Protein AF-A0A2E3N459-F1 (afdb_monomer)

Foldseek 3Di:
DDADPLLCQLLVVQCPDPQQVQAAEEDEPDQADDDDDDPVRYDHDHLVVLLDADPRYAYEWEQEPVGITPHVVVRPCSLVAWHKHKYFYAYPVPRHTQWMWIWIQHNVVRDIDTDDIRGSD

Structure (mmCIF, N/CA/C/O backbone):
data_AF-A0A2E3N459-F1
#
_entry.id   AF-A0A2E3N459-F1
#
loop_
_atom_site.group_PDB
_atom_site.id
_atom_site.type_symbol
_atom_site.label_atom_id
_atom_site.label_alt_id
_atom_site.label_comp_id
_atom_site.label_asym_id
_atom_site.label_entity_id
_atom_site.label_seq_id
_atom_site.pdbx_PDB_ins_code
_atom_site.Cartn_x
_atom_site.Cartn_y
_atom_site.Cartn_z
_atom_site.occupancy
_atom_site.B_iso_or_equiv
_atom_site.auth_seq_id
_atom_site.auth_comp_id
_atom_site.auth_asym_id
_atom_site.auth_atom_id
_atom_site.pdbx_PDB_model_num
ATOM 1 N N . MET A 1 1 ? 11.215 -1.880 -18.147 1.00 54.31 1 MET A N 1
ATOM 2 C CA . MET A 1 1 ? 11.763 -0.588 -17.683 1.00 54.31 1 MET A CA 1
ATOM 3 C C . MET A 1 1 ? 12.548 -0.842 -16.411 1.00 54.31 1 MET A C 1
ATOM 5 O O . MET A 1 1 ? 12.021 -1.542 -15.557 1.00 54.31 1 MET A O 1
ATOM 9 N N . GLN A 1 2 ? 13.790 -0.363 -16.320 1.00 54.84 2 GLN A N 1
ATOM 10 C CA . GLN A 1 2 ? 14.590 -0.470 -15.094 1.00 54.84 2 GLN A CA 1
ATOM 11 C C . GLN A 1 2 ? 14.105 0.548 -14.056 1.00 54.84 2 GLN A C 1
ATOM 13 O O . GLN A 1 2 ? 13.801 1.692 -14.406 1.00 54.84 2 GLN A O 1
ATOM 18 N N . ASP A 1 3 ? 14.018 0.120 -12.798 1.00 60.28 3 ASP A N 1
ATOM 19 C CA . ASP A 1 3 ? 13.659 0.984 -11.677 1.00 60.28 3 ASP A CA 1
ATOM 20 C C . ASP A 1 3 ? 14.802 1.941 -11.338 1.00 60.28 3 ASP A C 1
ATOM 22 O O . ASP A 1 3 ? 15.975 1.572 -11.352 1.00 60.28 3 ASP A O 1
ATOM 26 N N . LYS A 1 4 ? 14.454 3.198 -11.050 1.00 68.50 4 LYS A N 1
ATOM 27 C CA . LYS A 1 4 ? 15.429 4.266 -10.819 1.00 68.50 4 LYS A CA 1
ATOM 28 C C . LYS A 1 4 ? 15.643 4.474 -9.312 1.00 68.50 4 LYS A C 1
ATOM 30 O O . LYS A 1 4 ? 14.666 4.389 -8.567 1.00 68.50 4 LYS A O 1
ATOM 35 N N . PRO A 1 5 ? 16.861 4.792 -8.831 1.00 64.50 5 PRO A N 1
ATOM 36 C CA . PRO A 1 5 ? 17.154 4.900 -7.393 1.00 64.50 5 PRO A CA 1
ATOM 37 C C . PRO A 1 5 ? 16.246 5.875 -6.624 1.00 64.50 5 PRO A C 1
ATOM 39 O O . PRO A 1 5 ? 15.889 5.622 -5.475 1.00 64.50 5 PRO A O 1
ATOM 42 N N . TRP A 1 6 ? 15.811 6.960 -7.271 1.00 66.81 6 TRP A N 1
ATOM 43 C CA . TRP A 1 6 ? 14.921 7.961 -6.676 1.00 66.81 6 TRP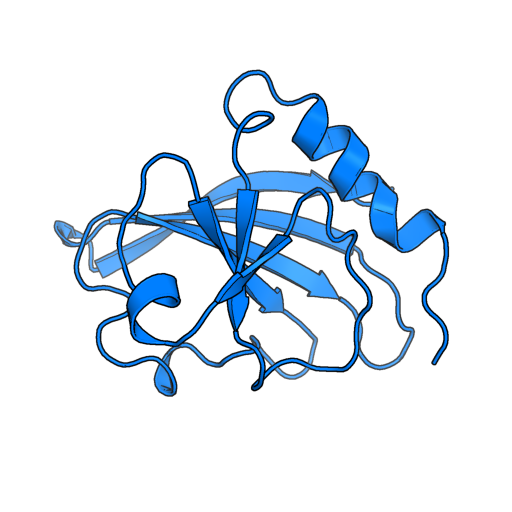 A CA 1
ATOM 44 C C . TRP A 1 6 ? 13.467 7.500 -6.528 1.00 66.81 6 TRP A C 1
ATOM 46 O O . TRP A 1 6 ? 12.698 8.173 -5.858 1.00 66.81 6 TRP A O 1
ATOM 56 N N . ASN A 1 7 ? 13.068 6.341 -7.068 1.00 76.38 7 ASN A N 1
ATOM 57 C CA . ASN A 1 7 ? 11.734 5.758 -6.847 1.00 76.38 7 ASN A CA 1
ATOM 58 C C . ASN A 1 7 ? 11.522 5.231 -5.412 1.00 76.38 7 ASN A C 1
ATOM 60 O O . ASN A 1 7 ? 10.473 4.656 -5.114 1.00 76.38 7 ASN A O 1
ATOM 64 N N . LYS A 1 8 ? 12.535 5.360 -4.545 1.00 81.06 8 LYS A N 1
ATOM 65 C CA . LYS A 1 8 ? 12.589 4.769 -3.203 1.00 81.06 8 LYS A CA 1
ATOM 66 C C . LYS A 1 8 ? 12.713 5.822 -2.084 1.00 81.06 8 LYS A C 1
ATOM 68 O O . LYS A 1 8 ? 12.892 5.452 -0.926 1.00 81.06 8 LYS A O 1
ATOM 73 N N . HIS A 1 9 ? 12.600 7.125 -2.368 1.00 87.56 9 HIS A N 1
ATOM 74 C CA . HIS A 1 9 ? 12.647 8.176 -1.333 1.00 87.56 9 HIS A CA 1
ATOM 75 C C . HIS A 1 9 ? 11.513 8.055 -0.310 1.00 87.56 9 HIS A C 1
ATOM 77 O O . HIS A 1 9 ? 11.740 8.268 0.885 1.00 87.56 9 HIS A O 1
ATOM 83 N N . TRP A 1 10 ? 10.335 7.604 -0.745 1.00 91.50 10 TRP A N 1
ATOM 84 C CA . TRP A 1 10 ? 9.213 7.315 0.151 1.00 91.50 10 TRP A CA 1
ATOM 85 C C . TRP A 1 10 ? 9.578 6.297 1.248 1.00 91.50 10 TRP A C 1
ATOM 87 O O . TRP A 1 10 ? 9.096 6.425 2.370 1.00 91.50 10 TRP A O 1
ATOM 97 N N . ILE A 1 11 ? 10.477 5.337 0.973 1.00 90.50 11 ILE A N 1
ATOM 98 C CA . ILE A 1 11 ? 10.932 4.334 1.955 1.00 90.50 11 ILE A CA 1
ATOM 99 C C . ILE A 1 11 ? 11.675 5.014 3.100 1.00 90.50 11 ILE A C 1
ATOM 101 O O . ILE A 1 11 ? 11.436 4.709 4.266 1.00 90.50 11 ILE A O 1
ATOM 105 N N . LYS A 1 12 ? 12.564 5.963 2.782 1.00 89.38 12 LYS A N 1
ATOM 106 C CA . LYS A 1 12 ? 13.315 6.716 3.797 1.00 89.38 12 LYS A CA 1
ATOM 107 C C . LYS A 1 12 ? 12.373 7.522 4.686 1.00 89.38 12 LYS A C 1
ATOM 109 O O . LYS A 1 12 ? 12.592 7.578 5.891 1.00 89.38 12 LYS A O 1
ATOM 114 N N . ARG A 1 13 ? 11.336 8.134 4.105 1.00 91.81 13 ARG A N 1
ATOM 115 C CA . ARG A 1 13 ? 10.326 8.885 4.866 1.00 91.81 13 ARG A CA 1
ATOM 116 C C . ARG A 1 13 ? 9.485 7.952 5.743 1.00 91.81 13 ARG A C 1
ATOM 118 O O . ARG A 1 13 ? 9.337 8.225 6.926 1.00 91.81 13 ARG A O 1
ATOM 125 N N . PHE A 1 14 ? 9.045 6.814 5.206 1.00 92.75 14 PHE A N 1
ATOM 126 C CA . PHE A 1 14 ? 8.327 5.783 5.960 1.00 92.75 14 PHE A CA 1
ATOM 127 C C . PHE A 1 14 ? 9.147 5.241 7.143 1.00 92.75 14 PHE A C 1
ATOM 129 O O . PHE A 1 14 ? 8.659 5.213 8.267 1.00 92.75 14 PHE A O 1
ATOM 136 N N . LYS A 1 15 ? 10.423 4.891 6.930 1.00 91.25 15 LYS A N 1
ATOM 137 C CA . LYS A 1 15 ? 11.325 4.404 7.992 1.00 91.25 15 LYS A CA 1
ATOM 138 C C . LYS A 1 15 ? 11.630 5.464 9.067 1.00 91.25 15 LYS A C 1
ATOM 140 O O . LYS A 1 15 ? 12.063 5.100 10.153 1.00 91.25 15 LYS A O 1
ATOM 145 N N . LYS A 1 16 ? 11.415 6.756 8.794 1.00 91.62 16 LYS A N 1
ATOM 146 C CA . LYS A 1 16 ? 11.566 7.848 9.777 1.00 91.62 16 LYS A CA 1
ATOM 147 C C . LYS A 1 16 ? 10.278 8.160 10.547 1.00 91.62 16 LYS A C 1
ATOM 149 O O . LYS A 1 16 ? 10.316 8.956 11.480 1.00 91.62 16 LYS A O 1
ATOM 154 N N . ASP A 1 17 ? 9.152 7.562 10.168 1.00 90.50 17 ASP A N 1
ATOM 155 C CA . ASP A 1 17 ? 7.867 7.792 10.820 1.00 90.50 17 ASP A CA 1
ATOM 156 C C . ASP A 1 17 ? 7.836 7.160 12.217 1.00 90.50 17 ASP A C 1
ATOM 158 O O . ASP A 1 17 ? 7.979 5.946 12.360 1.00 90.50 17 ASP A O 1
ATOM 162 N N . GLY A 1 18 ? 7.610 7.954 13.264 1.00 87.25 18 GLY A N 1
ATOM 163 C CA . GLY A 1 18 ? 7.600 7.443 14.642 1.00 87.25 18 GLY A CA 1
ATOM 164 C C . GLY A 1 18 ? 6.519 6.386 14.907 1.00 87.25 18 GLY A C 1
ATOM 165 O O . GLY A 1 18 ? 6.666 5.563 15.806 1.00 87.25 18 GLY A O 1
ATOM 166 N N . THR A 1 19 ? 5.448 6.367 14.109 1.00 89.56 19 THR A N 1
ATOM 167 C CA . THR A 1 19 ? 4.294 5.483 14.316 1.00 89.56 19 THR A CA 1
ATOM 168 C C . THR A 1 19 ? 4.350 4.212 13.469 1.00 89.56 19 THR A C 1
ATOM 170 O O . THR A 1 19 ? 3.913 3.159 13.927 1.00 89.56 19 THR A O 1
ATOM 173 N N . ASN A 1 20 ? 4.873 4.272 12.245 1.00 90.75 20 ASN A N 1
ATOM 174 C CA . ASN A 1 20 ? 4.791 3.190 11.260 1.00 90.75 20 ASN A CA 1
ATOM 175 C C . ASN A 1 20 ? 6.149 2.623 10.837 1.00 90.75 20 ASN A C 1
ATOM 177 O O . ASN A 1 20 ? 6.167 1.576 10.198 1.00 90.75 20 ASN A O 1
ATOM 181 N N . SER A 1 21 ? 7.268 3.248 11.213 1.00 90.75 21 SER A N 1
ATOM 182 C CA . SER A 1 21 ? 8.628 2.833 10.813 1.00 90.75 21 SER A CA 1
ATOM 183 C C . SER A 1 21 ? 8.970 1.373 11.103 1.00 90.75 21 SER A C 1
ATOM 185 O O . SER A 1 21 ? 9.752 0.766 10.376 1.00 90.75 21 SER A O 1
ATOM 187 N N . HIS A 1 22 ? 8.385 0.808 12.156 1.00 91.75 22 HIS A N 1
ATOM 188 C CA . HIS A 1 22 ? 8.608 -0.570 12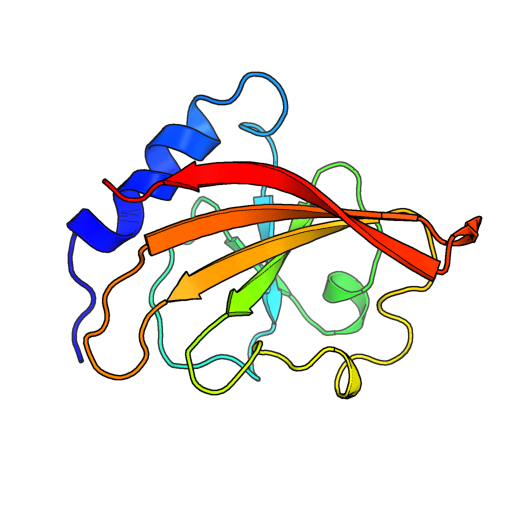.585 1.00 91.75 22 HIS A CA 1
ATOM 189 C C . HIS A 1 22 ? 7.750 -1.597 11.822 1.00 91.75 22 HIS A C 1
ATOM 191 O O . HIS A 1 22 ? 7.920 -2.801 12.009 1.00 91.75 22 HIS A O 1
ATOM 197 N N . LYS A 1 23 ? 6.813 -1.144 10.980 1.00 95.06 23 LYS A N 1
ATOM 198 C CA . LYS A 1 23 ? 5.892 -2.011 10.242 1.00 95.06 23 LYS A CA 1
ATOM 199 C C . LYS A 1 23 ? 6.491 -2.451 8.910 1.00 95.06 23 LYS A C 1
ATOM 201 O O . LYS A 1 23 ? 7.240 -1.716 8.272 1.00 95.06 23 LYS A O 1
ATOM 206 N N . ARG A 1 24 ? 6.098 -3.641 8.459 1.00 96.50 24 ARG A N 1
ATOM 207 C CA . ARG A 1 24 ? 6.461 -4.192 7.142 1.00 96.50 24 ARG A CA 1
ATOM 208 C C . ARG A 1 24 ? 5.252 -4.215 6.213 1.00 96.50 24 ARG A C 1
ATOM 210 O O . ARG A 1 24 ? 4.106 -4.120 6.657 1.00 96.50 24 ARG A O 1
ATOM 217 N N . PHE A 1 25 ? 5.493 -4.353 4.919 1.00 97.38 25 PHE A N 1
ATOM 218 C CA . PHE A 1 25 ? 4.447 -4.456 3.911 1.00 97.38 25 PHE A CA 1
ATOM 219 C C . PHE A 1 25 ? 4.243 -5.898 3.467 1.00 97.38 25 PHE A C 1
ATOM 221 O O . PHE A 1 25 ? 5.206 -6.625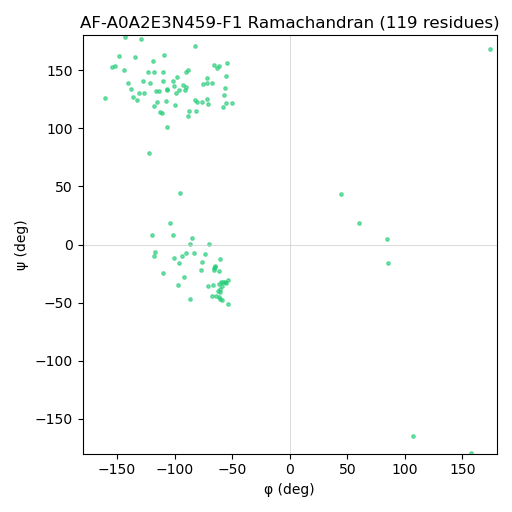 3.267 1.00 97.38 25 PHE A O 1
ATOM 228 N N . LYS A 1 26 ? 2.993 -6.295 3.245 1.00 97.44 26 LYS A N 1
ATOM 229 C CA . LYS A 1 26 ? 2.649 -7.580 2.631 1.00 97.44 26 LYS A CA 1
ATOM 230 C C . LYS A 1 26 ? 2.418 -7.375 1.148 1.00 97.44 26 LYS A C 1
ATOM 232 O O . LYS A 1 26 ? 1.667 -6.477 0.769 1.00 97.44 26 LYS A O 1
ATOM 237 N N . LYS A 1 27 ? 3.010 -8.223 0.319 1.00 96.06 27 LYS A N 1
ATOM 238 C CA . LYS A 1 27 ? 2.825 -8.213 -1.131 1.00 96.06 27 LYS A CA 1
ATOM 239 C C . LYS A 1 27 ? 2.512 -9.631 -1.596 1.00 96.06 27 LYS A C 1
ATOM 241 O O . LYS A 1 27 ? 3.251 -10.546 -1.255 1.00 96.06 27 LYS A O 1
ATOM 246 N N . LEU A 1 28 ? 1.466 -9.817 -2.399 1.00 94.62 28 LEU A N 1
ATOM 247 C CA . LEU A 1 28 ? 1.258 -11.115 -3.055 1.00 94.62 28 LEU A CA 1
ATOM 248 C C . LEU A 1 28 ? 2.416 -11.441 -4.013 1.00 94.62 28 LEU A C 1
ATOM 250 O O . LEU A 1 28 ? 3.067 -10.556 -4.596 1.00 94.62 28 LEU A O 1
ATOM 254 N N . SER A 1 29 ? 2.650 -12.736 -4.199 1.00 90.19 29 SER A N 1
ATOM 255 C CA . SER A 1 29 ? 3.598 -13.267 -5.181 1.00 90.19 29 SER A CA 1
ATOM 256 C C . SER A 1 29 ? 3.234 -12.854 -6.618 1.00 90.19 29 SER A C 1
ATOM 258 O O . SER A 1 29 ? 4.123 -12.571 -7.423 1.00 90.19 29 SER A O 1
ATOM 260 N N . THR A 1 30 ? 1.939 -12.709 -6.920 1.00 89.88 30 THR A N 1
ATOM 261 C CA . THR A 1 30 ? 1.399 -12.372 -8.250 1.00 89.88 30 THR A CA 1
ATOM 262 C C . THR A 1 30 ? 0.404 -11.199 -8.201 1.00 89.88 30 THR A C 1
ATOM 264 O O . THR A 1 30 ? 0.146 -10.635 -7.142 1.00 89.88 30 THR A O 1
ATOM 267 N N . GLY A 1 31 ? -0.114 -10.759 -9.356 1.00 88.75 31 GLY A N 1
ATOM 268 C CA . GLY A 1 31 ? -1.144 -9.705 -9.432 1.00 88.75 31 GLY A CA 1
ATOM 269 C C . GLY A 1 31 ? -0.626 -8.259 -9.416 1.00 88.75 31 GLY A C 1
ATOM 270 O O . GLY A 1 31 ? -1.424 -7.322 -9.440 1.00 88.75 31 GLY A O 1
ATOM 271 N N . TYR A 1 32 ? 0.697 -8.065 -9.426 1.00 91.25 32 TYR A N 1
ATOM 272 C CA . TYR A 1 32 ? 1.336 -6.747 -9.476 1.00 91.25 32 TYR A CA 1
ATOM 273 C C . TYR A 1 32 ? 2.016 -6.487 -10.824 1.00 91.25 32 TYR A C 1
ATOM 275 O O . TYR A 1 32 ? 2.583 -7.410 -11.417 1.00 91.25 32 TYR A O 1
ATOM 283 N N . PRO A 1 33 ? 2.063 -5.224 -11.282 1.00 88.81 33 PRO A N 1
ATOM 284 C CA . PRO A 1 33 ? 2.995 -4.829 -12.330 1.00 88.81 33 PRO A CA 1
ATOM 285 C C . PRO A 1 33 ? 4.446 -5.040 -11.867 1.00 88.81 33 PRO A C 1
ATOM 287 O O . PRO A 1 33 ? 4.743 -4.981 -10.672 1.00 88.81 33 PRO A O 1
ATOM 290 N N . LYS A 1 34 ? 5.367 -5.255 -12.817 1.00 82.88 34 LYS A N 1
ATOM 291 C CA . LYS A 1 34 ? 6.801 -5.400 -12.516 1.00 82.88 34 LYS A CA 1
ATOM 292 C C . LYS A 1 34 ? 7.315 -4.148 -11.800 1.00 82.88 34 LYS A C 1
ATOM 294 O O . LYS A 1 34 ? 7.272 -3.054 -12.368 1.00 82.88 34 LYS A O 1
ATOM 299 N N . PHE A 1 35 ? 7.785 -4.328 -10.569 1.00 82.44 35 PHE A N 1
ATOM 300 C CA . PHE A 1 35 ? 8.369 -3.276 -9.750 1.00 82.44 35 PHE A CA 1
ATOM 301 C C . PHE A 1 35 ? 9.220 -3.887 -8.631 1.00 82.44 35 PHE A C 1
ATOM 303 O O . PHE A 1 35 ? 8.732 -4.737 -7.883 1.00 82.44 35 PHE A O 1
ATOM 310 N N . ASP A 1 36 ? 10.480 -3.467 -8.537 1.00 81.44 36 ASP A N 1
ATOM 311 C CA . ASP A 1 36 ? 11.416 -3.895 -7.504 1.00 81.44 36 ASP A CA 1
ATOM 312 C C . ASP A 1 36 ? 11.311 -2.996 -6.266 1.00 81.44 36 ASP A C 1
ATOM 314 O O . ASP A 1 36 ? 11.705 -1.823 -6.262 1.00 81.44 36 ASP A O 1
ATOM 318 N N . ILE A 1 37 ? 10.791 -3.573 -5.186 1.00 82.00 37 ILE A N 1
ATOM 319 C CA . ILE A 1 37 ? 10.765 -2.942 -3.871 1.00 82.00 37 ILE A CA 1
ATOM 320 C C . ILE A 1 37 ? 11.732 -3.692 -2.971 1.00 82.00 37 ILE A C 1
ATOM 322 O O . ILE A 1 37 ? 11.806 -4.918 -2.994 1.00 82.00 37 ILE A O 1
ATOM 326 N N . ASP A 1 38 ? 12.440 -2.918 -2.157 1.00 81.62 38 ASP A N 1
ATOM 327 C CA . ASP A 1 38 ? 13.378 -3.414 -1.166 1.00 81.62 38 ASP A CA 1
ATOM 328 C C . ASP A 1 38 ? 12.759 -4.520 -0.284 1.00 81.62 38 ASP A C 1
ATOM 330 O O . ASP A 1 38 ? 11.741 -4.321 0.389 1.00 81.62 38 ASP A O 1
ATOM 334 N N . LYS A 1 39 ? 13.398 -5.695 -0.294 1.00 81.94 39 LYS A N 1
ATOM 335 C CA . LYS A 1 39 ? 12.992 -6.876 0.483 1.00 81.94 39 LYS A CA 1
ATOM 336 C C . LYS A 1 39 ? 13.099 -6.638 1.991 1.00 81.94 39 LYS A C 1
ATOM 338 O O . LYS A 1 39 ? 12.435 -7.317 2.771 1.00 81.94 39 LYS A O 1
ATOM 343 N N . GLU A 1 40 ? 13.871 -5.645 2.427 1.00 86.12 40 GLU A N 1
ATOM 344 C CA . GLU A 1 40 ? 13.943 -5.278 3.840 1.00 86.12 40 GLU A CA 1
ATOM 345 C C . GLU A 1 40 ? 12.632 -4.720 4.390 1.00 86.12 40 GLU A C 1
ATOM 347 O O . GLU A 1 40 ? 12.455 -4.718 5.603 1.00 86.12 40 GLU A O 1
ATOM 352 N N . ILE A 1 41 ? 11.716 -4.242 3.545 1.00 91.12 41 ILE A N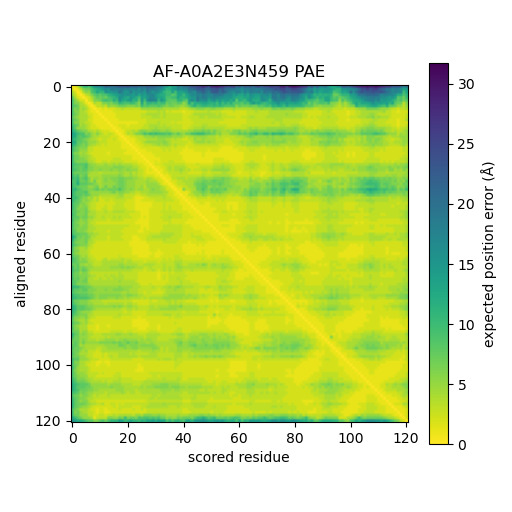 1
ATOM 353 C CA . ILE A 1 41 ? 10.431 -3.676 3.986 1.00 91.12 41 ILE A CA 1
ATOM 354 C C . ILE A 1 41 ? 9.220 -4.460 3.481 1.00 91.12 41 ILE A C 1
ATOM 356 O O . ILE A 1 41 ? 8.099 -4.140 3.871 1.00 91.12 41 ILE A O 1
ATOM 360 N N . ILE A 1 42 ? 9.427 -5.462 2.621 1.00 94.31 42 ILE A N 1
ATOM 361 C CA . ILE A 1 42 ? 8.367 -6.295 2.051 1.00 94.31 42 ILE A CA 1
ATOM 362 C C . ILE A 1 42 ? 8.511 -7.744 2.484 1.00 94.31 42 ILE A C 1
ATOM 364 O O . ILE A 1 42 ? 9.548 -8.370 2.291 1.00 94.31 42 ILE A O 1
ATOM 368 N N . ASP A 1 43 ? 7.391 -8.297 2.928 1.00 95.81 43 ASP A N 1
ATOM 369 C CA . ASP A 1 43 ? 7.140 -9.724 3.018 1.00 95.81 43 ASP A CA 1
ATOM 370 C C . ASP A 1 43 ? 6.308 -10.146 1.804 1.00 95.81 43 ASP A C 1
ATOM 372 O O . ASP A 1 43 ? 5.205 -9.635 1.573 1.00 95.81 43 ASP A O 1
ATOM 376 N N . THR A 1 44 ? 6.849 -11.064 1.001 1.00 95.00 44 THR A N 1
ATOM 377 C CA . THR A 1 44 ? 6.056 -11.724 -0.042 1.00 95.00 44 THR A CA 1
ATOM 378 C C . THR A 1 44 ? 5.254 -12.835 0.614 1.00 95.00 44 THR A C 1
ATOM 380 O O . THR A 1 44 ? 5.840 -13.686 1.277 1.00 95.00 44 THR A O 1
ATOM 383 N N . VAL A 1 45 ? 3.934 -12.793 0.467 1.00 95.88 45 VAL A N 1
ATOM 384 C CA . VAL A 1 45 ? 3.002 -13.660 1.197 1.00 95.88 45 VAL A CA 1
ATOM 385 C C . VAL A 1 45 ? 1.946 -14.243 0.264 1.00 95.88 45 VAL A C 1
ATOM 387 O O . VAL A 1 45 ? 1.685 -13.698 -0.812 1.00 95.88 45 VAL A O 1
ATOM 390 N N . GLU A 1 46 ? 1.305 -15.319 0.708 1.00 95.06 46 GLU A N 1
ATOM 391 C CA . GLU A 1 46 ? 0.142 -15.897 0.036 1.00 95.06 46 GLU A CA 1
ATOM 392 C C . GLU A 1 46 ? -1.157 -15.163 0.402 1.00 95.06 46 GLU A C 1
ATOM 394 O O . GLU A 1 46 ? -1.192 -14.300 1.287 1.00 95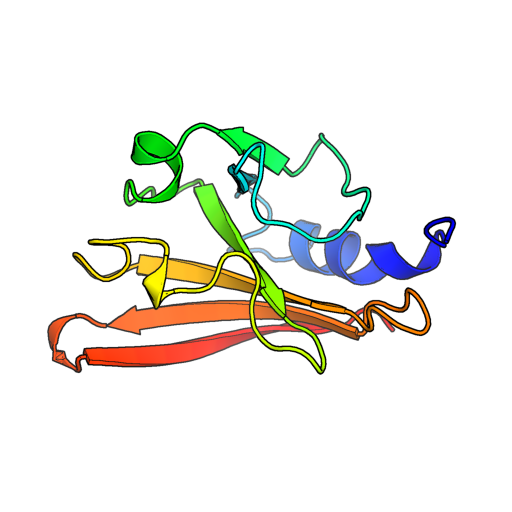.06 46 GLU A O 1
ATOM 399 N N . PHE A 1 47 ? -2.236 -15.496 -0.306 1.00 94.88 47 PHE A N 1
ATOM 400 C CA . PHE A 1 47 ? -3.520 -14.797 -0.22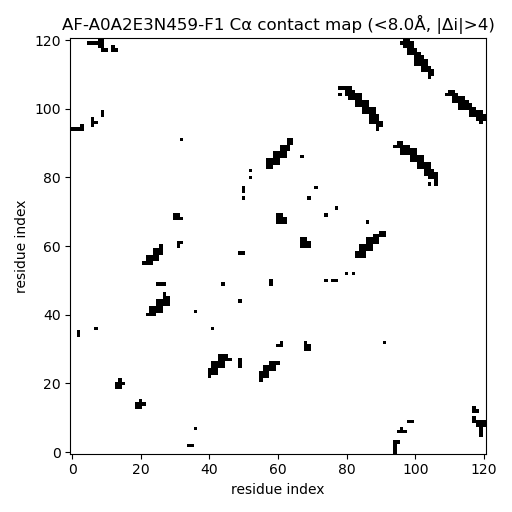7 1.00 94.88 47 PHE A CA 1
ATOM 401 C C . PHE A 1 47 ? -4.071 -14.667 1.200 1.00 94.88 47 PHE A C 1
ATOM 403 O O . PHE A 1 47 ? -4.378 -13.557 1.644 1.00 94.88 47 PHE A O 1
ATOM 410 N N . ASP A 1 48 ? -4.142 -15.774 1.939 1.00 94.62 48 ASP A N 1
ATOM 411 C CA . ASP A 1 48 ? -4.717 -15.804 3.289 1.00 94.62 48 ASP A CA 1
ATOM 412 C C . ASP A 1 48 ? -3.957 -14.886 4.250 1.00 94.62 48 ASP A C 1
ATOM 414 O O . ASP A 1 48 ? -4.536 -14.132 5.039 1.00 94.62 48 ASP A O 1
ATOM 418 N N . GLU A 1 49 ? -2.632 -14.883 4.139 1.00 96.12 49 GLU A N 1
ATOM 419 C CA . GLU A 1 49 ? -1.779 -14.011 4.928 1.00 96.12 49 GLU A CA 1
ATOM 420 C C . GLU A 1 49 ? -1.899 -12.551 4.485 1.00 96.12 49 GLU A C 1
ATOM 422 O O . GLU A 1 49 ? -1.891 -11.653 5.328 1.00 96.12 49 GLU A O 1
ATOM 427 N N . PHE A 1 50 ? -2.079 -12.281 3.192 1.00 96.94 50 PHE A N 1
ATOM 428 C CA . PHE A 1 50 ? -2.319 -10.932 2.689 1.00 96.94 50 PHE A CA 1
ATOM 429 C C . PHE A 1 50 ? -3.605 -10.328 3.265 1.00 96.94 50 PHE A C 1
ATOM 431 O O . PHE A 1 50 ? -3.582 -9.190 3.752 1.00 96.94 50 PHE A O 1
ATOM 438 N N . ILE A 1 51 ? -4.704 -11.087 3.302 1.00 95.94 51 ILE A N 1
ATOM 439 C CA . ILE A 1 51 ? -5.983 -10.592 3.828 1.00 95.94 51 ILE A CA 1
ATOM 440 C C . ILE A 1 51 ? -6.035 -10.559 5.356 1.00 95.94 51 ILE A C 1
ATOM 442 O O . ILE A 1 51 ? -6.782 -9.746 5.900 1.00 95.94 51 ILE A O 1
ATOM 446 N N . ARG A 1 52 ? -5.206 -11.332 6.068 1.00 96.69 52 ARG A N 1
ATOM 447 C CA . ARG A 1 52 ? -5.166 -11.325 7.540 1.00 96.69 52 ARG A CA 1
ATOM 448 C C . ARG A 1 52 ? -4.908 -9.923 8.107 1.00 96.69 52 ARG A C 1
ATOM 450 O O . ARG A 1 52 ? -4.044 -9.188 7.620 1.00 96.69 52 ARG A O 1
ATOM 457 N N . ILE A 1 53 ? -5.667 -9.517 9.121 1.00 96.75 53 ILE A N 1
ATOM 458 C CA . ILE A 1 53 ? -5.477 -8.225 9.796 1.00 96.75 53 ILE A CA 1
ATOM 459 C C . ILE A 1 53 ? -4.354 -8.377 10.820 1.00 96.75 53 ILE A C 1
ATOM 461 O O . ILE A 1 53 ? -4.398 -9.256 11.674 1.00 96.75 53 ILE A O 1
ATOM 465 N N . GLU A 1 54 ? -3.331 -7.529 10.720 1.00 95.81 54 GLU A N 1
ATOM 466 C CA . GLU A 1 54 ? -2.136 -7.615 11.554 1.00 95.81 54 GLU A CA 1
ATOM 467 C C . GLU A 1 54 ? -1.667 -6.225 11.974 1.00 95.81 54 GLU A C 1
ATOM 469 O O . GLU A 1 54 ? -1.632 -5.294 11.171 1.00 95.81 54 GLU A O 1
ATOM 474 N N . LYS A 1 55 ? -1.245 -6.083 13.235 1.00 92.62 55 LYS A N 1
ATOM 475 C CA . LYS A 1 55 ? -0.779 -4.793 13.769 1.00 92.62 55 LYS A CA 1
ATOM 476 C C . LYS A 1 55 ? 0.522 -4.319 13.106 1.00 92.62 55 LYS A C 1
ATOM 478 O O . LYS A 1 55 ? 0.702 -3.115 12.907 1.00 92.62 55 LYS A O 1
ATOM 483 N N . GLN A 1 56 ? 1.395 -5.273 12.771 1.00 95.56 56 GLN A N 1
ATOM 484 C CA . GLN A 1 56 ? 2.777 -5.040 12.337 1.00 95.56 56 GLN A CA 1
ATOM 485 C C . GLN A 1 56 ? 2.991 -5.112 10.824 1.00 95.56 56 GLN A C 1
ATOM 487 O O . GLN A 1 56 ? 4.056 -4.733 10.338 1.00 95.56 56 GLN A O 1
ATOM 492 N N . ARG A 1 57 ? 1.997 -5.594 10.068 1.00 97.19 57 ARG A N 1
ATOM 493 C CA . ARG A 1 57 ? 2.136 -5.822 8.629 1.00 97.19 57 ARG A CA 1
ATOM 494 C C . ARG A 1 57 ? 0.962 -5.265 7.845 1.00 97.19 57 ARG A C 1
ATOM 496 O O . ARG A 1 57 ? -0.189 -5.614 8.093 1.00 97.19 57 ARG A O 1
ATOM 503 N N . ILE A 1 58 ? 1.268 -4.405 6.881 1.00 97.56 58 ILE A N 1
ATOM 504 C CA . ILE A 1 58 ? 0.288 -3.632 6.117 1.00 97.56 58 ILE A CA 1
ATOM 505 C C . ILE A 1 58 ? 0.204 -4.193 4.689 1.00 97.56 58 ILE A C 1
ATOM 507 O O . ILE A 1 58 ? 1.226 -4.237 4.007 1.00 97.56 58 ILE A O 1
ATOM 511 N N . PRO A 1 59 ? -0.974 -4.606 4.189 1.00 97.75 59 PRO A N 1
ATOM 512 C CA . PRO A 1 59 ? -1.142 -4.964 2.781 1.00 97.75 59 PRO A CA 1
ATOM 513 C C . PRO A 1 59 ? -0.745 -3.810 1.855 1.00 97.75 59 PRO A C 1
ATOM 515 O O . PRO A 1 59 ? -1.215 -2.684 2.034 1.00 97.75 59 PRO A O 1
ATOM 518 N N . LEU A 1 60 ? 0.111 -4.087 0.872 1.00 97.50 60 LEU A N 1
ATOM 519 C CA . LEU A 1 60 ? 0.588 -3.114 -0.103 1.00 97.50 60 LEU A CA 1
ATOM 520 C C . LEU A 1 60 ? -0.047 -3.346 -1.470 1.00 97.50 60 LEU A C 1
ATOM 522 O O . LEU A 1 60 ? -0.037 -4.451 -2.008 1.00 97.50 60 LEU A O 1
ATOM 526 N N . PHE A 1 61 ? -0.514 -2.257 -2.059 1.00 97.31 61 PHE A N 1
ATOM 527 C CA . PHE A 1 61 ? -1.052 -2.174 -3.404 1.00 97.31 61 PHE A CA 1
ATOM 528 C C . PHE A 1 61 ? -0.211 -1.222 -4.253 1.00 97.31 61 PHE A C 1
ATOM 530 O O . PHE A 1 61 ? 0.454 -0.329 -3.729 1.00 97.31 61 PHE A O 1
ATOM 537 N N . ILE A 1 62 ? -0.281 -1.369 -5.573 1.00 95.94 62 ILE A N 1
ATOM 538 C CA . ILE A 1 62 ? 0.287 -0.426 -6.538 1.00 95.94 62 ILE A CA 1
ATOM 539 C C . ILE A 1 62 ? -0.860 0.270 -7.268 1.00 95.94 62 ILE A C 1
ATOM 541 O O . ILE A 1 62 ? -1.594 -0.360 -8.023 1.00 95.94 62 ILE A O 1
ATOM 545 N N . GLY A 1 63 ? -1.008 1.572 -7.041 1.00 95.94 63 GLY A N 1
ATOM 546 C CA . GLY A 1 63 ? -1.931 2.431 -7.774 1.00 95.94 63 GLY A CA 1
ATOM 547 C C . GLY A 1 63 ? -1.248 3.036 -8.996 1.00 95.94 63 GLY A C 1
ATOM 548 O O . GLY A 1 63 ? -0.122 3.519 -8.908 1.00 95.94 63 GLY A O 1
ATOM 549 N N . SER A 1 64 ? -1.927 3.032 -10.136 1.00 93.81 64 SER A N 1
ATOM 550 C CA . SER A 1 64 ? -1.445 3.622 -11.385 1.00 93.81 64 SER A CA 1
ATOM 551 C C . SER A 1 64 ? -2.581 4.272 -12.169 1.00 93.81 64 SER A C 1
ATOM 553 O O . SER A 1 64 ? -3.746 4.160 -11.788 1.00 93.81 64 SER A O 1
ATOM 555 N N . GLN A 1 65 ? -2.264 4.880 -13.316 1.00 93.12 65 GLN A N 1
ATOM 556 C CA . GLN A 1 65 ? -3.288 5.373 -14.242 1.00 93.12 65 GLN A CA 1
ATOM 557 C C . GLN A 1 6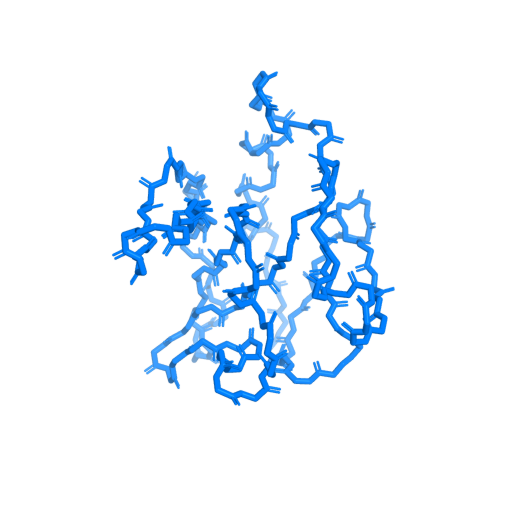5 ? -4.224 4.272 -14.791 1.00 93.12 65 GLN A C 1
ATOM 559 O O . GLN A 1 65 ? -5.257 4.593 -15.363 1.00 93.12 65 GLN A O 1
ATOM 564 N N . PHE A 1 66 ? -3.891 2.988 -14.608 1.00 92.31 66 PHE A N 1
ATOM 565 C CA . PHE A 1 66 ? -4.726 1.846 -15.004 1.00 92.31 66 PHE A CA 1
ATOM 566 C C . PHE A 1 66 ? -5.493 1.209 -13.831 1.00 92.31 66 PHE A C 1
ATOM 568 O O . PHE A 1 66 ? -6.114 0.159 -13.992 1.00 92.31 66 PHE A O 1
ATOM 575 N N . GLY A 1 67 ? -5.455 1.835 -12.650 1.00 93.81 67 GLY A N 1
ATOM 576 C CA . GLY A 1 67 ? -6.115 1.354 -11.439 1.00 93.81 67 GLY A CA 1
ATOM 577 C C . GLY A 1 67 ? -5.150 0.798 -10.391 1.00 93.81 67 GLY A C 1
ATOM 578 O O . GLY A 1 67 ? -3.943 1.059 -10.420 1.00 93.81 67 GLY A O 1
ATOM 579 N N . ILE A 1 68 ? -5.718 0.069 -9.429 1.00 95.88 68 ILE A N 1
ATOM 580 C CA . ILE A 1 68 ? -5.024 -0.491 -8.264 1.00 95.88 68 ILE A CA 1
ATOM 581 C C . ILE A 1 68 ? -4.730 -1.974 -8.504 1.00 95.88 68 ILE A C 1
ATOM 583 O O . ILE A 1 68 ? -5.588 -2.710 -8.990 1.00 95.88 68 ILE A O 1
ATOM 587 N N . HIS A 1 69 ? -3.518 -2.395 -8.149 1.00 95.38 69 HIS A N 1
ATOM 588 C CA . HIS A 1 69 ? -3.016 -3.752 -8.321 1.00 95.38 69 HIS A CA 1
ATOM 589 C C . HIS A 1 69 ? -2.480 -4.329 -7.003 1.00 95.38 69 HIS A C 1
ATOM 591 O O . HIS A 1 69 ? -1.637 -3.680 -6.373 1.00 95.38 69 HIS A O 1
ATOM 597 N N . PRO A 1 70 ? -2.893 -5.546 -6.611 1.00 94.62 70 PRO A N 1
ATOM 598 C CA . PRO A 1 70 ? -4.066 -6.282 -7.111 1.00 94.62 70 PRO A CA 1
ATOM 599 C C . PRO A 1 70 ? -5.360 -5.453 -6.987 1.00 94.62 70 PRO A C 1
ATOM 601 O O . PRO A 1 70 ? -5.423 -4.524 -6.181 1.00 94.62 70 PRO A O 1
ATOM 604 N N . ARG A 1 71 ? -6.387 -5.740 -7.798 1.00 93.88 71 ARG A N 1
ATOM 605 C CA . ARG A 1 71 ? -7.664 -5.015 -7.686 1.00 93.88 71 ARG A CA 1
ATOM 606 C C . ARG A 1 71 ? -8.378 -5.465 -6.419 1.00 93.88 71 ARG A C 1
ATOM 608 O O . ARG A 1 71 ? -8.362 -6.647 -6.100 1.00 93.88 71 ARG A O 1
ATOM 615 N N . PHE A 1 72 ? -9.070 -4.558 -5.730 1.00 92.62 72 PHE A N 1
ATOM 616 C CA . PHE A 1 72 ? -9.831 -4.933 -4.531 1.00 92.62 72 PHE A CA 1
ATOM 617 C C . PHE A 1 72 ? -10.897 -6.000 -4.810 1.00 92.62 72 PHE A C 1
ATOM 619 O O . PHE A 1 72 ? -11.088 -6.888 -3.988 1.00 92.62 72 PHE A O 1
ATOM 626 N N . ASN A 1 73 ? -11.535 -5.957 -5.984 1.00 89.81 73 ASN A N 1
ATOM 627 C CA . ASN A 1 73 ? -12.538 -6.949 -6.386 1.00 89.81 73 ASN A CA 1
ATOM 628 C C . ASN A 1 73 ? -11.951 -8.357 -6.580 1.00 89.81 73 ASN A C 1
ATOM 630 O O . ASN A 1 73 ? -12.686 -9.331 -6.467 1.00 89.81 73 ASN A O 1
ATOM 634 N N . ASP A 1 74 ? -10.642 -8.465 -6.824 1.00 91.06 74 ASP A N 1
ATOM 635 C CA . ASP A 1 74 ? -9.946 -9.747 -6.981 1.00 91.06 74 ASP A CA 1
ATOM 636 C C . ASP A 1 74 ? -9.484 -10.306 -5.619 1.00 91.06 74 ASP A C 1
ATOM 638 O O . ASP A 1 74 ? -8.853 -11.359 -5.552 1.00 91.06 74 ASP A O 1
ATOM 642 N N . ILE A 1 75 ? -9.770 -9.594 -4.521 1.00 92.62 75 ILE A N 1
ATOM 643 C CA . ILE A 1 75 ? -9.365 -9.953 -3.162 1.00 92.62 75 ILE A CA 1
ATOM 644 C C . ILE A 1 75 ? -10.620 -10.068 -2.297 1.00 92.62 75 ILE A C 1
ATOM 646 O O . ILE A 1 75 ? -10.956 -9.144 -1.543 1.00 92.62 75 ILE A O 1
ATOM 650 N N . PRO A 1 76 ? -11.349 -11.195 -2.401 1.00 92.19 76 PRO A N 1
ATOM 651 C CA . PRO A 1 76 ? -12.523 -11.420 -1.574 1.00 92.19 76 PRO A CA 1
ATOM 652 C C . PRO A 1 76 ? -12.167 -11.290 -0.093 1.00 92.19 76 PRO A C 1
ATOM 654 O O . PRO A 1 76 ? -11.075 -11.654 0.345 1.00 92.19 76 PRO A O 1
ATOM 657 N N . ASN A 1 77 ? -13.106 -10.755 0.686 1.00 92.62 77 ASN A N 1
ATOM 658 C CA . ASN A 1 77 ? -12.956 -10.551 2.128 1.00 92.62 77 ASN A CA 1
ATOM 659 C C . ASN A 1 77 ? -11.792 -9.630 2.534 1.00 92.62 77 ASN A C 1
ATOM 661 O O . ASN A 1 77 ? -11.403 -9.620 3.700 1.00 92.62 77 ASN A O 1
ATOM 665 N N . PHE A 1 78 ? -11.248 -8.810 1.625 1.00 95.44 78 PHE A N 1
ATOM 666 C CA . PHE A 1 78 ? -10.219 -7.843 2.009 1.00 95.44 78 PHE A CA 1
ATOM 667 C C . PHE A 1 78 ? -10.727 -6.836 3.053 1.00 95.44 78 PHE A C 1
ATOM 669 O O . PHE A 1 78 ? -10.011 -6.477 3.984 1.00 95.44 78 PHE A O 1
ATOM 676 N N . PHE A 1 79 ? -11.976 -6.397 2.928 1.00 94.69 79 PHE A N 1
ATOM 677 C CA . PHE A 1 79 ? -12.606 -5.428 3.825 1.00 94.69 79 PHE A CA 1
ATOM 678 C C . PHE A 1 79 ? -13.429 -6.109 4.935 1.00 94.69 79 PHE A C 1
ATOM 680 O O . PHE A 1 79 ? -14.548 -5.702 5.230 1.00 94.69 79 PHE A O 1
ATOM 687 N N . ASN A 1 80 ? -12.874 -7.160 5.548 1.00 93.31 80 ASN A N 1
ATOM 688 C CA . ASN A 1 80 ? -13.518 -7.983 6.585 1.00 93.31 80 ASN A CA 1
ATOM 689 C C . ASN A 1 80 ? -13.406 -7.434 8.023 1.00 93.31 80 ASN A C 1
ATOM 691 O O . ASN A 1 80 ? -13.802 -8.109 8.970 1.00 93.31 80 ASN A O 1
ATOM 695 N N . GLY A 1 81 ? -12.855 -6.236 8.205 1.00 95.69 81 GLY A N 1
ATOM 696 C CA . GLY A 1 81 ? -12.663 -5.609 9.509 1.00 95.69 81 GLY A CA 1
ATOM 697 C C . GLY A 1 81 ? -11.867 -4.316 9.403 1.00 95.69 81 GLY A C 1
ATOM 698 O O . GLY A 1 81 ? -11.283 -4.026 8.355 1.00 95.69 81 GLY A O 1
ATOM 699 N N . ASP A 1 82 ? -11.841 -3.547 10.491 1.00 97.00 82 ASP A N 1
ATOM 700 C CA . ASP A 1 82 ? -11.023 -2.339 10.604 1.00 97.00 82 ASP A CA 1
ATOM 701 C C . ASP A 1 82 ? -9.552 -2.659 10.319 1.00 97.00 82 ASP A C 1
ATOM 703 O O . ASP A 1 82 ? -8.940 -3.509 10.973 1.00 97.00 82 ASP A O 1
ATOM 707 N N . ARG A 1 83 ? -8.970 -1.990 9.319 1.00 96.25 83 ARG A N 1
ATOM 708 C CA . ARG A 1 83 ? -7.603 -2.295 8.886 1.00 96.25 83 ARG A CA 1
ATOM 709 C C . ARG A 1 83 ? -6.899 -1.124 8.229 1.00 96.25 83 ARG A C 1
ATOM 711 O O . ARG A 1 83 ? -7.515 -0.306 7.551 1.00 96.25 83 ARG A O 1
ATOM 718 N N . ALA A 1 84 ? -5.576 -1.129 8.335 1.00 97.12 84 ALA A N 1
ATOM 719 C CA . ALA A 1 84 ? -4.720 -0.297 7.504 1.00 97.12 84 ALA A CA 1
ATOM 720 C C . ALA A 1 84 ? -4.319 -1.032 6.217 1.00 97.12 84 ALA A C 1
ATOM 722 O O . ALA A 1 84 ? -4.141 -2.253 6.217 1.00 97.12 84 ALA A O 1
ATOM 723 N N . PHE A 1 85 ? -4.128 -0.281 5.136 1.00 98.19 85 PHE A N 1
ATOM 724 C CA . PHE A 1 85 ? -3.500 -0.747 3.900 1.00 98.19 85 PHE A CA 1
ATOM 725 C C . PHE A 1 85 ? -2.749 0.401 3.220 1.00 98.19 85 PHE A C 1
ATOM 727 O O . PHE A 1 85 ? -2.962 1.573 3.533 1.00 98.19 85 PHE A O 1
ATOM 734 N N . ALA A 1 86 ? -1.844 0.074 2.305 1.00 97.94 86 ALA A N 1
ATOM 735 C CA . ALA A 1 86 ? -0.987 1.043 1.641 1.00 97.94 86 ALA A CA 1
ATOM 736 C C . ALA A 1 86 ? -1.177 0.999 0.125 1.00 97.94 86 ALA A C 1
ATOM 738 O O . ALA A 1 86 ? -1.251 -0.079 -0.456 1.00 97.94 86 ALA A O 1
ATOM 739 N N . ILE A 1 87 ? -1.203 2.159 -0.527 1.00 97.75 87 ILE A N 1
ATOM 740 C CA . ILE A 1 87 ? -1.169 2.266 -1.989 1.00 97.75 87 ILE A CA 1
ATOM 741 C C . ILE A 1 87 ? 0.090 3.027 -2.381 1.00 97.75 87 ILE A C 1
ATOM 743 O O . ILE A 1 87 ? 0.261 4.191 -2.015 1.00 97.75 87 ILE A O 1
ATOM 747 N N . LEU A 1 88 ? 0.956 2.375 -3.150 1.00 96.00 88 LEU A N 1
ATOM 748 C CA . LEU A 1 88 ? 2.092 3.006 -3.796 1.00 96.00 88 LEU A CA 1
ATOM 749 C C . LEU A 1 88 ? 1.672 3.558 -5.155 1.00 96.00 88 LEU A C 1
ATOM 751 O O . LEU A 1 88 ? 1.338 2.799 -6.064 1.00 96.00 88 LEU A O 1
ATOM 755 N N . SER A 1 89 ? 1.710 4.875 -5.299 1.00 95.12 89 SER A N 1
ATOM 756 C CA . SER A 1 89 ? 1.353 5.558 -6.537 1.00 95.12 89 SER A CA 1
ATOM 757 C C . SER A 1 89 ? 2.528 5.530 -7.512 1.00 95.12 89 SER A C 1
ATOM 759 O O . SER A 1 89 ? 3.582 6.118 -7.257 1.00 95.12 89 SER A O 1
ATOM 761 N N . LYS A 1 90 ? 2.349 4.841 -8.640 1.00 91.56 90 LYS A N 1
ATOM 762 C CA . LYS A 1 90 ? 3.381 4.595 -9.646 1.00 91.56 90 LYS A CA 1
ATOM 763 C C . LYS A 1 90 ? 2.823 4.755 -11.058 1.00 91.56 90 LYS A C 1
ATOM 765 O O . LYS A 1 90 ? 1.811 4.158 -11.415 1.00 91.56 90 LYS A O 1
ATOM 770 N N . SER A 1 91 ? 3.548 5.469 -11.913 1.00 89.88 91 SER A N 1
ATOM 771 C CA . SER A 1 91 ? 3.295 5.436 -13.351 1.00 89.88 91 SER A CA 1
ATOM 772 C C . SER A 1 91 ? 3.845 4.146 -13.955 1.00 89.88 91 SER A C 1
ATOM 774 O O . SER A 1 91 ? 5.046 3.855 -13.873 1.00 89.88 91 SER A O 1
ATOM 776 N N . LEU A 1 92 ? 2.973 3.370 -14.604 1.00 86.62 92 LEU A N 1
ATOM 777 C CA . LEU A 1 92 ? 3.409 2.206 -15.387 1.00 86.62 92 LEU A CA 1
ATOM 778 C C . LEU A 1 92 ? 4.028 2.587 -16.738 1.00 86.62 92 LEU A C 1
ATOM 780 O O . LEU A 1 92 ? 4.702 1.754 -17.331 1.00 86.62 92 LEU A O 1
ATOM 784 N N . LEU A 1 93 ? 3.843 3.832 -17.195 1.00 86.81 93 LEU A N 1
ATOM 785 C CA . LEU A 1 93 ? 4.411 4.315 -18.457 1.00 86.81 93 LEU A CA 1
ATOM 786 C C . LEU A 1 93 ? 5.832 4.850 -18.274 1.00 86.81 93 LEU A C 1
ATOM 788 O O . LEU A 1 93 ? 6.712 4.507 -19.050 1.00 86.81 93 LEU A O 1
ATOM 792 N N . SER A 1 94 ? 6.066 5.681 -17.251 1.00 85.56 94 SER A N 1
ATOM 793 C CA . SER A 1 94 ? 7.381 6.305 -17.028 1.00 85.56 94 SER A CA 1
ATOM 794 C C . SER A 1 94 ? 8.259 5.554 -16.031 1.00 85.56 94 SER A C 1
ATOM 796 O O . SER A 1 94 ? 9.457 5.817 -15.930 1.00 85.56 94 SER A O 1
ATOM 798 N N . GLY A 1 95 ? 7.669 4.647 -15.252 1.00 84.31 95 GLY A N 1
ATOM 799 C CA . GLY A 1 95 ? 8.360 3.991 -14.154 1.00 84.31 95 GLY A CA 1
ATOM 800 C C . GLY A 1 95 ? 8.332 4.781 -12.842 1.00 84.31 95 GLY A C 1
ATOM 801 O O . GLY A 1 95 ? 8.581 4.180 -11.800 1.00 84.31 95 GLY A O 1
ATOM 802 N N . ASN A 1 96 ? 8.003 6.076 -12.870 1.00 88.88 96 ASN A N 1
ATOM 803 C CA . ASN A 1 96 ? 8.137 6.968 -11.718 1.00 88.88 96 ASN A CA 1
ATOM 804 C C . ASN A 1 96 ? 7.164 6.623 -10.586 1.00 88.88 96 ASN A C 1
ATOM 806 O O . ASN A 1 96 ? 5.983 6.369 -10.826 1.00 88.88 96 ASN A O 1
ATOM 810 N N . VAL A 1 97 ? 7.660 6.689 -9.353 1.00 91.81 97 VAL A N 1
ATOM 811 C CA . VAL A 1 97 ? 6.861 6.618 -8.124 1.00 91.81 97 VAL A CA 1
ATOM 812 C C . VAL A 1 97 ? 6.624 8.037 -7.612 1.00 91.81 97 VAL A C 1
ATOM 814 O O . VAL A 1 97 ? 7.573 8.810 -7.506 1.00 91.81 97 VAL A O 1
ATOM 817 N N . SER A 1 98 ? 5.378 8.397 -7.299 1.00 92.12 98 SER A N 1
ATOM 818 C CA . SER A 1 98 ? 5.059 9.698 -6.687 1.00 92.12 98 SER A CA 1
ATOM 819 C C . SER A 1 98 ? 5.053 9.643 -5.161 1.00 92.12 98 SER A C 1
ATOM 821 O O . SER A 1 98 ? 5.373 10.633 -4.508 1.00 92.12 98 SER A O 1
ATOM 823 N N . GLY A 1 99 ? 4.757 8.480 -4.581 1.00 94.88 99 GLY A N 1
ATOM 824 C CA . GLY A 1 99 ? 4.807 8.271 -3.140 1.00 94.88 99 GLY A CA 1
ATOM 825 C C . GLY A 1 99 ? 3.934 7.116 -2.672 1.00 94.88 99 GLY A C 1
ATOM 826 O O . GLY A 1 99 ? 3.252 6.461 -3.462 1.00 94.88 99 GLY A O 1
ATOM 827 N N . LEU A 1 100 ? 3.945 6.893 -1.363 1.00 96.44 100 LEU A N 1
ATOM 828 C CA . LEU A 1 100 ? 3.125 5.907 -0.669 1.00 96.44 100 LEU A CA 1
ATOM 829 C C . LEU A 1 100 ? 2.015 6.620 0.107 1.00 96.44 100 LEU A C 1
ATOM 831 O O . LEU A 1 100 ? 2.272 7.591 0.813 1.00 96.44 100 LEU A O 1
ATOM 835 N N . SER A 1 101 ? 0.777 6.150 0.020 1.00 98.00 101 SER A N 1
ATOM 836 C CA . SER A 1 101 ? -0.310 6.593 0.898 1.00 98.00 101 SER A CA 1
ATOM 837 C C . SER A 1 101 ? -0.762 5.452 1.797 1.00 98.00 101 SER A C 1
ATOM 839 O O . SER A 1 101 ? -1.013 4.352 1.307 1.00 98.00 101 SER A O 1
ATOM 841 N N . LEU A 1 102 ? -0.899 5.730 3.093 1.00 97.81 102 LEU A N 1
ATOM 842 C CA . LEU A 1 102 ? -1.559 4.838 4.040 1.00 97.81 102 LEU A CA 1
ATOM 843 C C . LEU A 1 102 ? -3.028 5.215 4.155 1.00 97.81 102 LEU A C 1
ATOM 845 O O . LEU A 1 102 ? -3.377 6.395 4.251 1.00 97.81 102 LEU A O 1
ATOM 849 N N . TYR A 1 103 ? -3.865 4.191 4.177 1.00 98.06 103 TYR A N 1
ATOM 850 C CA . TYR A 1 103 ? -5.298 4.299 4.350 1.00 98.06 103 TYR A CA 1
ATOM 851 C C . TYR A 1 103 ? -5.741 3.470 5.543 1.00 98.06 103 TYR A C 1
ATOM 853 O O . TYR A 1 103 ? -5.166 2.419 5.823 1.00 98.06 103 TYR A O 1
ATOM 861 N N . GLU A 1 104 ? -6.794 3.932 6.199 1.00 97.31 104 GLU A N 1
ATOM 862 C CA . GLU A 1 104 ? -7.523 3.175 7.204 1.00 97.31 104 GLU A CA 1
ATOM 863 C C . GLU A 1 104 ? -8.938 2.914 6.693 1.00 97.31 104 GLU A C 1
ATOM 865 O O . GLU A 1 104 ? -9.658 3.852 6.351 1.00 97.31 104 GLU A O 1
ATOM 870 N N . TYR A 1 105 ? -9.320 1.643 6.619 1.00 97.69 105 TYR A N 1
ATOM 871 C CA . TYR A 1 105 ? -10.684 1.208 6.360 1.00 97.69 105 TYR A CA 1
ATOM 872 C C . TYR A 1 105 ? -11.432 1.036 7.681 1.00 97.69 105 TYR A C 1
ATOM 874 O O . TYR A 1 105 ? -10.914 0.406 8.604 1.00 97.69 105 TYR A O 1
ATOM 882 N N . LYS A 1 106 ? -12.648 1.584 7.739 1.00 97.69 106 LYS A N 1
ATOM 883 C CA . LYS A 1 106 ? -13.578 1.471 8.863 1.00 97.69 106 LYS A CA 1
ATOM 884 C C . LYS A 1 106 ? -14.787 0.649 8.441 1.00 97.69 106 LYS A C 1
ATOM 886 O O . LYS A 1 106 ? -15.562 1.110 7.598 1.00 97.69 106 LYS A O 1
ATOM 891 N N . LEU A 1 107 ? -14.951 -0.534 9.036 1.00 95.06 107 LEU A N 1
ATOM 892 C CA . LEU A 1 107 ? -15.999 -1.490 8.667 1.00 95.06 107 LEU A CA 1
ATOM 893 C C . LEU A 1 107 ? -17.392 -0.891 8.871 1.00 95.06 107 LEU A C 1
ATOM 895 O O . LEU A 1 107 ? -18.209 -0.920 7.958 1.00 95.06 107 LEU A O 1
ATOM 899 N N . GLU A 1 108 ? -17.626 -0.261 10.022 1.00 96.44 108 GLU A N 1
ATOM 900 C CA . GLU A 1 108 ? -18.917 0.356 10.361 1.00 96.44 108 GLU A CA 1
ATOM 901 C C . GLU A 1 108 ? -19.355 1.425 9.353 1.00 96.44 108 GLU A C 1
ATOM 903 O O . GLU A 1 108 ? -20.542 1.616 9.104 1.00 96.44 108 GLU A O 1
ATOM 908 N N . LYS A 1 109 ? -18.390 2.131 8.753 1.00 95.88 109 LYS A N 1
ATOM 909 C CA . LYS A 1 109 ? -18.650 3.198 7.777 1.00 95.88 109 LYS A CA 1
ATOM 910 C C . LYS A 1 109 ? -18.620 2.701 6.335 1.00 95.88 109 LYS A C 1
ATOM 912 O O . LYS A 1 109 ? -18.945 3.480 5.440 1.00 95.88 109 LYS A O 1
ATOM 917 N N . ASN A 1 110 ? -18.173 1.461 6.116 1.00 94.31 110 ASN A N 1
ATOM 918 C CA . ASN A 1 110 ? -17.856 0.884 4.812 1.00 94.31 110 ASN A CA 1
ATOM 919 C C . ASN A 1 110 ? -17.055 1.854 3.917 1.00 94.31 110 ASN A C 1
ATOM 921 O O . ASN A 1 110 ? -17.369 2.079 2.747 1.00 94.31 110 ASN A O 1
ATOM 925 N N . LYS A 1 111 ? -16.059 2.523 4.510 1.00 96.12 111 LYS A N 1
ATOM 926 C CA . LYS A 1 111 ? -15.262 3.577 3.866 1.00 96.12 111 LYS A CA 1
ATOM 927 C C . LYS A 1 111 ? -13.822 3.514 4.340 1.00 96.12 111 LYS A C 1
ATOM 929 O O . LYS A 1 111 ? -13.549 3.142 5.480 1.00 96.12 111 LYS A O 1
ATOM 934 N N . TYR A 1 112 ? -12.908 3.928 3.468 1.00 96.81 112 TYR A N 1
ATOM 935 C CA . TYR A 1 112 ? -11.511 4.128 3.823 1.00 96.81 112 TYR A CA 1
ATOM 936 C C . TYR A 1 112 ? -11.088 5.582 3.648 1.00 96.81 112 TYR A C 1
ATOM 938 O O . TYR A 1 112 ? -11.573 6.296 2.770 1.00 96.81 112 TYR A O 1
ATOM 946 N N . TYR A 1 113 ? -10.154 6.005 4.489 1.00 97.19 113 TYR A N 1
ATOM 947 C CA . TYR A 1 113 ? -9.665 7.376 4.563 1.00 97.19 113 TYR A CA 1
ATOM 948 C C . TYR A 1 113 ? -8.151 7.369 4.466 1.00 97.19 113 TYR A C 1
ATOM 950 O O . TYR A 1 113 ? -7.495 6.493 5.027 1.00 97.19 113 TYR A O 1
ATOM 958 N N . LYS A 1 114 ? -7.582 8.336 3.746 1.00 97.50 114 LYS A N 1
ATOM 959 C CA . LYS A 1 114 ? -6.131 8.519 3.729 1.00 97.50 114 LYS A CA 1
ATOM 960 C C . LYS A 1 114 ? -5.703 9.077 5.084 1.00 97.50 114 LYS A C 1
ATOM 962 O O . LYS A 1 114 ? -6.212 10.115 5.489 1.00 97.50 114 LYS A O 1
ATOM 967 N N . ILE A 1 115 ? -4.765 8.405 5.742 1.00 96.06 115 ILE A N 1
ATOM 968 C CA . ILE A 1 115 ? -4.259 8.796 7.067 1.00 96.06 115 ILE A CA 1
ATOM 969 C C . ILE A 1 115 ? -2.822 9.316 7.024 1.00 96.06 115 ILE A C 1
ATOM 971 O O . ILE A 1 115 ? -2.423 10.085 7.890 1.00 96.06 115 ILE A O 1
ATOM 975 N N . HIS A 1 116 ? -2.036 8.922 6.018 1.00 96.19 116 HIS A N 1
ATOM 976 C CA . HIS A 1 116 ? -0.667 9.408 5.859 1.00 96.19 116 HIS A CA 1
ATOM 977 C C . HIS A 1 116 ? -0.234 9.396 4.393 1.00 96.19 116 HIS A C 1
ATOM 979 O O . HIS A 1 116 ? -0.717 8.587 3.592 1.00 96.19 116 HIS A O 1
ATOM 985 N N . HIS A 1 117 ? 0.710 10.267 4.040 1.00 9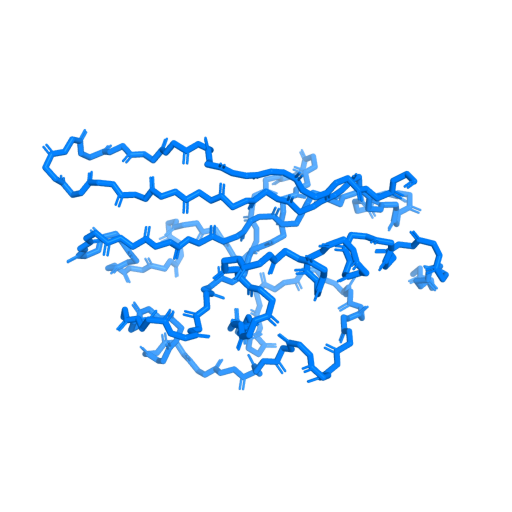6.44 117 HIS A N 1
ATOM 986 C CA . HIS A 1 117 ? 1.365 10.252 2.739 1.00 96.44 117 HIS A CA 1
ATOM 987 C C . HIS A 1 117 ? 2.877 10.452 2.865 1.00 96.44 117 HIS A C 1
ATOM 989 O O . HIS A 1 117 ? 3.335 11.424 3.453 1.00 96.44 117 HIS A O 1
ATOM 995 N N . TYR A 1 118 ? 3.639 9.537 2.271 1.00 94.38 118 TYR A N 1
ATOM 996 C CA . TYR A 1 118 ? 5.089 9.604 2.142 1.00 94.38 118 TYR A CA 1
ATOM 997 C C . TYR A 1 118 ? 5.430 9.924 0.691 1.00 94.38 118 TYR A C 1
ATOM 999 O O . TYR A 1 118 ? 5.376 9.050 -0.177 1.00 94.38 118 TYR A O 1
ATOM 1007 N N . GLU A 1 119 ? 5.752 11.183 0.420 1.00 91.88 119 GLU A N 1
ATOM 1008 C CA . GLU A 1 119 ? 6.141 11.621 -0.919 1.00 91.88 119 GLU A CA 1
ATOM 1009 C C . GLU A 1 119 ? 7.464 10.986 -1.360 1.00 91.88 119 GLU A C 1
ATOM 1011 O O . GLU A 1 119 ? 8.318 10.619 -0.546 1.00 91.88 119 GLU A O 1
ATOM 1016 N N . ASN A 1 120 ? 7.634 10.888 -2.675 1.00 86.25 120 ASN A N 1
ATOM 1017 C CA . ASN A 1 120 ? 8.849 10.395 -3.308 1.00 86.25 120 ASN A CA 1
ATOM 1018 C C . ASN A 1 120 ? 9.729 11.519 -3.909 1.00 86.25 120 ASN A C 1
ATOM 1020 O O . ASN A 1 120 ? 10.573 11.244 -4.760 1.00 86.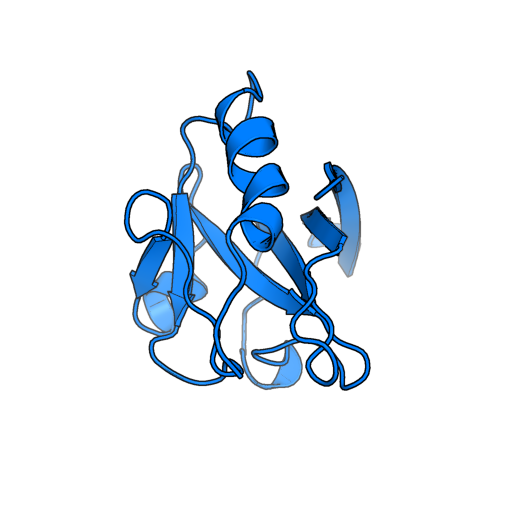25 120 ASN A O 1
ATOM 1024 N N . SER A 1 121 ? 9.524 12.771 -3.481 1.00 80.12 121 SER A N 1
ATOM 1025 C CA . SER A 1 121 ? 10.340 13.946 -3.827 1.00 80.12 121 SER A CA 1
ATOM 1026 C C . SER A 1 121 ? 11.569 14.096 -2.933 1.00 80.12 121 SER A C 1
ATOM 1028 O O . SER A 1 121 ? 11.509 13.726 -1.732 1.00 80.12 121 SER A O 1
#

Solvent-accessible surface area (backbone atoms only — not comparable to full-atom values): 6996 Å² total; per-residue (Å²): 134,83,86,57,84,63,59,47,41,20,53,60,50,42,58,67,34,93,87,54,36,88,44,36,29,29,32,62,85,64,67,59,78,97,74,94,69,66,66,92,47,44,44,76,36,55,71,72,66,47,50,48,84,52,98,55,46,31,36,51,31,41,29,36,95,91,47,53,24,56,44,69,89,80,40,81,69,56,80,74,49,70,40,62,36,34,39,36,36,31,38,85,86,81,64,49,36,60,24,36,34,35,30,40,35,36,52,95,72,74,45,70,44,82,75,47,74,28,56,25,121

Mean predicted aligned error: 4.02 Å

pLDDT: mean 91.28, std 8.3, range [54.31, 98.19]

Nearest PDB structures (foldseek):
  8p26-assembly5_J  TM=5.812E-01  e=1.084E+00  Arabidopsis thaliana
  2bkr-assembly1_A  TM=3.745E-01  e=8.947E-01  Homo sapiens
  8v1j-assembly2_B  TM=6.770E-01  e=8.421E+00  Puccinia graminis f. sp. tritici
  7yyf-assembly2_B  TM=4.417E-01  e=1.494E+00  Homo sapiens
  2y3v-assembly4_D  TM=4.705E-01  e=3.022E+00  Danio rerio

Sequence (121 aa):
MQDKPWNKHWIKRFKKDGTNSHKRFKKLSTGYPKFDIDKEIIDTVEFDEFIRIEKQRIPLFIGSQFGIHPRFNDIPNFFNGDRAFAILSKSLLSGNVSGLSLYEYKLEKNKYYKIHHYENS

Radius of gyration: 13.67 Å; Cα contacts (8 Å, |Δi|>4): 217; chains: 1; bounding box: 36×30×33 Å

Secondary structure (DSSP, 8-state):
-PPPGGGGHHHHHHHT-TTTTT-EEEEESSSS-S----TTTEEEE-HHHHHS--SSEEEEEEEETTEEES-GGGSTTTTSSSEEEEEEEE-TTT--EEEEEEEEEETTTTEEEEEEEEE--